Protein AF-A0A0G4L961-F1 (afdb_monomer_lite)

pLDDT: mean 86.8, std 8.09, range [60.34, 95.88]

Structure (mmCIF, N/CA/C/O backbone):
data_AF-A0A0G4L961-F1
#
_entry.id   AF-A0A0G4L961-F1
#
loop_
_atom_site.group_PDB
_atom_site.id
_atom_site.type_symbol
_atom_site.label_atom_id
_atom_site.label_alt_id
_atom_site.label_comp_id
_atom_site.label_asym_id
_atom_site.label_entity_id
_atom_site.label_seq_id
_atom_site.pdbx_PDB_ins_code
_atom_site.Cartn_x
_atom_site.Cartn_y
_atom_site.Cartn_z
_atom_site.occupancy
_atom_site.B_iso_or_equiv
_atom_site.auth_seq_id
_atom_site.auth_comp_id
_atom_site.auth_asym_id
_atom_site.auth_atom_id
_atom_site.pdbx_PDB_model_num
ATOM 1 N N . MET A 1 1 ? 2.837 12.292 2.311 1.00 60.34 1 MET A N 1
ATOM 2 C CA . MET A 1 1 ? 3.122 11.968 0.891 1.00 60.34 1 MET A CA 1
ATOM 3 C C . MET A 1 1 ? 3.855 13.067 0.125 1.00 60.34 1 MET A C 1
ATOM 5 O O . MET A 1 1 ? 4.555 12.730 -0.816 1.00 60.34 1 MET A O 1
ATOM 9 N N . TYR A 1 2 ? 3.764 14.342 0.525 1.00 61.56 2 TYR A N 1
ATOM 10 C CA . TYR A 1 2 ? 4.502 15.443 -0.120 1.00 61.56 2 TYR A CA 1
ATOM 11 C C . TYR A 1 2 ? 6.039 15.285 -0.065 1.00 61.56 2 TYR A C 1
ATOM 13 O O . TYR A 1 2 ? 6.738 15.694 -0.980 1.00 61.56 2 TYR A O 1
ATOM 21 N N . MET A 1 3 ? 6.565 14.627 0.974 1.00 62.59 3 MET A N 1
ATOM 22 C CA . MET A 1 3 ? 8.010 14.489 1.214 1.00 62.59 3 MET A CA 1
ATOM 23 C C . MET A 1 3 ? 8.671 13.258 0.575 1.00 62.59 3 MET A C 1
ATOM 25 O O . MET A 1 3 ? 9.888 13.143 0.635 1.00 62.59 3 MET A O 1
ATOM 29 N N . SER A 1 4 ? 7.916 12.318 -0.008 1.00 60.88 4 SER A N 1
ATOM 30 C CA . SER A 1 4 ? 8.498 11.046 -0.474 1.00 60.88 4 SER A CA 1
ATOM 31 C C . SER A 1 4 ? 8.947 11.028 -1.937 1.00 60.88 4 SER A C 1
ATOM 33 O O . SER A 1 4 ? 9.456 10.001 -2.381 1.00 60.88 4 SER A O 1
ATOM 35 N N . GLY A 1 5 ? 8.806 12.144 -2.671 1.00 64.81 5 GLY A N 1
ATOM 36 C CA . GLY A 1 5 ? 9.169 12.243 -4.093 1.00 64.81 5 GLY A CA 1
ATOM 37 C C . GLY A 1 5 ? 8.503 11.165 -4.962 1.00 64.81 5 GLY A C 1
ATOM 38 O O . GLY A 1 5 ? 7.725 10.351 -4.471 1.00 64.81 5 GLY A O 1
ATOM 39 N N . ASN A 1 6 ? 8.770 11.148 -6.267 1.00 69.75 6 ASN A N 1
ATOM 40 C CA . ASN A 1 6 ? 8.416 10.002 -7.128 1.00 69.75 6 ASN A CA 1
ATOM 41 C C . ASN A 1 6 ? 9.641 9.149 -7.489 1.00 69.75 6 ASN A C 1
ATOM 43 O O . ASN A 1 6 ? 9.497 8.091 -8.090 1.00 69.75 6 ASN A O 1
ATOM 47 N N . SER A 1 7 ? 10.837 9.585 -7.091 1.00 73.88 7 SER A N 1
ATOM 48 C CA . SER A 1 7 ? 12.083 8.859 -7.317 1.00 73.88 7 SER A CA 1
ATOM 49 C C . SER A 1 7 ? 12.262 7.738 -6.293 1.00 73.88 7 SER A C 1
ATOM 51 O O . SER A 1 7 ? 12.034 7.929 -5.096 1.00 73.88 7 SER A O 1
ATOM 53 N N . LEU A 1 8 ? 12.721 6.578 -6.764 1.00 73.56 8 LEU A N 1
ATOM 54 C CA . LEU A 1 8 ? 13.038 5.427 -5.924 1.00 73.56 8 LEU A CA 1
ATOM 55 C C . LEU A 1 8 ? 14.304 5.689 -5.102 1.00 73.56 8 LEU A C 1
ATOM 57 O O . LEU A 1 8 ? 15.424 5.613 -5.599 1.00 73.56 8 LEU A O 1
ATOM 61 N N . GLN A 1 9 ? 14.110 6.005 -3.825 1.00 83.44 9 GLN A N 1
ATOM 62 C CA . GLN A 1 9 ? 15.164 6.098 -2.817 1.00 83.44 9 GLN A CA 1
ATOM 63 C C . GLN A 1 9 ? 14.864 5.125 -1.672 1.00 83.44 9 GLN A C 1
ATOM 65 O O . GLN A 1 9 ? 13.700 4.820 -1.401 1.00 83.44 9 GLN A O 1
ATOM 70 N N . ILE A 1 10 ? 15.901 4.681 -0.952 1.00 81.75 10 ILE A N 1
ATOM 71 C CA . ILE A 1 10 ? 15.763 3.775 0.207 1.00 81.75 10 ILE A CA 1
ATOM 72 C C . ILE A 1 10 ? 14.773 4.348 1.237 1.00 81.75 10 ILE A C 1
ATOM 74 O O . ILE A 1 10 ? 13.912 3.633 1.749 1.00 81.75 10 ILE A O 1
ATOM 78 N N . PHE A 1 11 ? 14.827 5.661 1.482 1.00 79.50 11 PHE A N 1
ATOM 79 C CA . PHE A 1 11 ? 13.895 6.344 2.383 1.00 79.50 11 PHE A CA 1
ATOM 80 C C . PHE A 1 11 ? 12.448 6.325 1.881 1.00 79.50 11 PHE A C 1
ATOM 82 O O . PHE A 1 11 ? 11.522 6.136 2.672 1.00 79.50 11 PHE A O 1
ATOM 89 N N . SER A 1 12 ? 12.239 6.465 0.572 1.00 78.50 12 SER A N 1
ATOM 90 C CA . SER A 1 12 ? 10.909 6.387 -0.034 1.00 78.50 12 SER A CA 1
ATOM 91 C C . SER A 1 12 ? 10.310 4.989 0.118 1.00 78.50 12 SER A C 1
ATOM 93 O O . SER A 1 12 ? 9.139 4.879 0.471 1.00 78.50 12 SER A O 1
ATOM 95 N N . I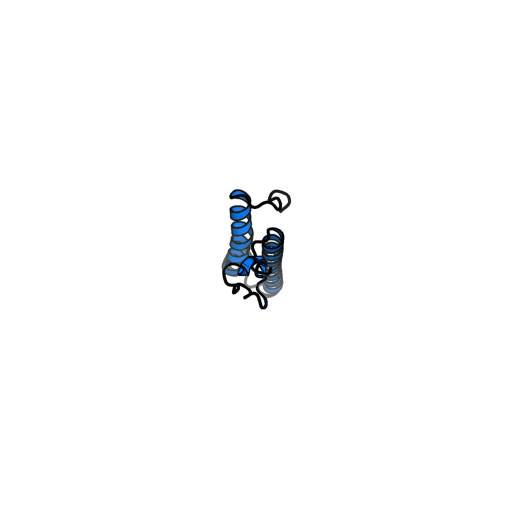LE A 1 13 ? 11.110 3.925 -0.033 1.00 84.19 13 ILE A N 1
ATOM 96 C CA . ILE A 1 13 ? 10.659 2.537 0.177 1.00 84.19 13 ILE A CA 1
ATOM 97 C C . ILE A 1 13 ? 10.221 2.323 1.632 1.00 84.19 13 ILE A C 1
ATOM 99 O O . ILE A 1 13 ? 9.125 1.823 1.882 1.00 84.19 13 ILE A O 1
ATOM 103 N N . MET A 1 14 ? 11.024 2.767 2.603 1.00 86.62 14 MET A N 1
ATOM 104 C CA . MET A 1 14 ? 10.679 2.644 4.026 1.00 86.62 14 MET A CA 1
ATOM 105 C C . MET A 1 14 ? 9.393 3.398 4.387 1.00 86.62 14 MET A C 1
ATOM 107 O O . MET A 1 14 ? 8.553 2.879 5.126 1.00 86.62 14 MET A O 1
ATOM 111 N N . MET A 1 15 ? 9.195 4.599 3.837 1.00 86.75 15 MET A N 1
ATOM 112 C CA . MET A 1 15 ? 7.957 5.357 4.044 1.00 86.75 15 MET A CA 1
ATOM 113 C C . MET A 1 15 ? 6.734 4.651 3.458 1.00 86.75 15 MET A C 1
ATOM 115 O O . MET A 1 15 ? 5.667 4.670 4.067 1.00 86.75 15 MET A O 1
ATOM 119 N N . VAL A 1 16 ? 6.882 4.012 2.300 1.00 87.25 16 VAL A N 1
ATOM 120 C CA . VAL A 1 16 ? 5.808 3.252 1.653 1.00 87.25 16 VAL A CA 1
ATOM 121 C C . VAL A 1 16 ? 5.442 2.034 2.488 1.00 87.25 16 VAL A C 1
ATOM 123 O O . VAL A 1 16 ? 4.265 1.832 2.767 1.00 87.25 16 VAL A O 1
ATOM 126 N N . LEU A 1 17 ? 6.426 1.286 2.993 1.00 89.69 17 LEU A N 1
ATOM 127 C CA . LEU A 1 17 ? 6.174 0.171 3.911 1.00 89.69 17 LEU A CA 1
ATOM 128 C C . LEU A 1 17 ? 5.404 0.621 5.159 1.00 89.69 17 LEU A C 1
ATOM 130 O O . LEU A 1 17 ? 4.441 -0.031 5.557 1.00 89.69 17 LEU A O 1
ATOM 134 N N . MET A 1 18 ? 5.769 1.762 5.749 1.00 90.06 18 MET A N 1
ATOM 135 C CA . MET A 1 18 ? 5.053 2.323 6.902 1.00 90.06 18 MET A CA 1
ATOM 136 C C . MET A 1 18 ? 3.639 2.805 6.546 1.00 90.06 18 MET A C 1
ATOM 138 O O . MET A 1 18 ? 2.732 2.681 7.377 1.00 90.06 18 MET A O 1
ATOM 142 N N . ALA A 1 19 ? 3.435 3.290 5.316 1.00 89.81 19 ALA A N 1
ATOM 143 C CA . ALA A 1 19 ? 2.128 3.683 4.797 1.00 89.81 19 ALA A CA 1
ATOM 144 C C . ALA A 1 19 ? 1.160 2.495 4.664 1.00 89.81 19 ALA A C 1
ATOM 146 O O . ALA A 1 19 ? -0.042 2.703 4.776 1.00 89.81 19 ALA A O 1
ATOM 147 N N . PHE A 1 20 ? 1.657 1.263 4.499 1.00 93.00 20 PHE A N 1
ATOM 148 C CA . PHE A 1 20 ? 0.833 0.048 4.568 1.00 93.00 20 PHE A CA 1
ATOM 149 C C . PHE A 1 20 ? 0.768 -0.542 5.976 1.00 93.00 20 PHE A C 1
ATOM 151 O O . PHE A 1 20 ? -0.309 -0.886 6.458 1.00 93.00 20 PHE A O 1
ATOM 158 N N . LYS A 1 21 ? 1.906 -0.638 6.671 1.00 93.44 21 LYS A N 1
ATOM 159 C CA . LYS A 1 21 ? 1.991 -1.275 7.992 1.00 93.44 21 LYS A CA 1
ATOM 160 C C . LYS A 1 21 ? 1.051 -0.622 9.004 1.00 93.44 21 LYS A C 1
ATOM 162 O O . LYS A 1 21 ? 0.373 -1.330 9.746 1.00 93.44 21 LYS A O 1
ATOM 167 N N . THR A 1 22 ? 1.007 0.708 9.032 1.00 92.56 22 THR A N 1
ATOM 168 C CA . THR A 1 22 ? 0.187 1.471 9.985 1.00 92.56 22 THR A CA 1
ATOM 169 C C . THR A 1 22 ? -1.307 1.166 9.836 1.00 92.56 22 THR A C 1
ATOM 171 O O . THR A 1 22 ? -1.899 0.701 10.811 1.00 92.56 22 THR A O 1
ATOM 174 N N . PRO A 1 23 ? -1.928 1.344 8.653 1.00 93.12 23 PRO A N 1
ATOM 175 C CA . PRO A 1 23 ? -3.341 1.030 8.488 1.00 93.12 23 PRO A CA 1
ATOM 176 C C . PRO A 1 23 ? -3.654 -0.463 8.621 1.00 93.12 23 PRO A C 1
ATOM 178 O O . PRO A 1 23 ? -4.673 -0.789 9.219 1.00 93.12 23 PRO A O 1
ATOM 181 N N . ILE A 1 24 ? -2.773 -1.377 8.181 1.00 95.00 24 ILE A N 1
ATOM 182 C CA . ILE A 1 24 ? -2.953 -2.825 8.424 1.00 95.00 24 ILE A CA 1
ATOM 183 C C . ILE A 1 24 ? -3.029 -3.108 9.927 1.00 95.00 24 ILE A C 1
ATOM 185 O O . ILE A 1 24 ? -3.943 -3.784 10.391 1.00 95.00 24 ILE A O 1
ATOM 189 N N . THR A 1 25 ? -2.093 -2.558 10.700 1.00 93.88 25 THR A N 1
ATOM 190 C CA . THR A 1 25 ? -2.076 -2.739 12.158 1.00 93.88 25 THR A CA 1
ATOM 191 C C . THR A 1 25 ? -3.324 -2.123 12.791 1.00 93.88 25 THR A C 1
ATOM 193 O O . THR A 1 25 ? -3.929 -2.732 13.667 1.00 93.88 25 THR A O 1
ATOM 196 N N . GLY A 1 26 ? -3.760 -0.958 12.302 1.00 92.06 26 GLY A N 1
ATOM 197 C CA . GLY A 1 26 ? -5.002 -0.311 12.723 1.00 92.06 26 GLY A CA 1
ATOM 198 C C . GLY A 1 26 ? -6.247 -1.166 12.482 1.00 92.06 26 GLY A C 1
ATOM 199 O O . GLY A 1 26 ? -7.093 -1.251 13.366 1.00 92.06 26 GLY A O 1
ATOM 200 N N . LEU A 1 27 ? -6.342 -1.859 11.340 1.00 93.50 27 LEU A N 1
ATOM 201 C CA . LEU A 1 27 ? -7.458 -2.766 11.033 1.00 93.50 27 LEU A CA 1
ATOM 202 C C . LEU A 1 27 ? -7.561 -3.932 12.027 1.00 93.50 27 LEU A C 1
ATOM 204 O O . LEU A 1 27 ? -8.664 -4.318 12.405 1.00 93.50 27 LEU A O 1
ATOM 208 N N . PHE A 1 28 ? -6.430 -4.477 12.479 1.00 93.06 28 PHE A N 1
ATOM 209 C CA . PHE A 1 28 ? -6.422 -5.558 13.472 1.00 93.06 28 PHE A CA 1
ATOM 210 C C . PHE A 1 28 ? -6.585 -5.052 14.913 1.00 93.06 28 PHE A C 1
ATOM 212 O O . PHE A 1 28 ? -7.107 -5.768 15.764 1.00 93.06 28 PHE A O 1
ATOM 219 N N . ALA A 1 29 ? -6.188 -3.809 15.186 1.00 92.88 29 ALA A N 1
ATOM 220 C CA . ALA A 1 29 ? -6.218 -3.202 16.514 1.00 92.88 29 ALA A CA 1
ATOM 221 C C . ALA A 1 29 ? -7.515 -2.427 16.825 1.00 92.88 29 ALA A C 1
ATOM 223 O O . ALA A 1 29 ? -7.553 -1.685 17.808 1.00 92.88 29 ALA A O 1
ATOM 224 N N . VAL A 1 30 ? -8.585 -2.585 16.030 1.00 90.12 30 VAL A N 1
ATOM 225 C CA . VAL A 1 30 ? -9.851 -1.841 16.213 1.00 90.12 30 VAL A CA 1
ATOM 226 C C . VAL A 1 30 ? -10.413 -2.043 17.620 1.00 90.12 30 VAL A C 1
ATOM 228 O O . VAL A 1 30 ? -10.717 -1.076 18.307 1.00 90.12 30 VAL A O 1
ATOM 231 N N . ASN A 1 31 ? -10.513 -3.283 18.102 1.00 88.00 31 ASN A N 1
ATOM 232 C CA . ASN A 1 31 ? -11.101 -3.529 19.422 1.00 88.00 31 ASN A CA 1
ATOM 233 C C . ASN A 1 31 ? -10.259 -2.918 20.551 1.00 88.00 31 ASN A C 1
ATOM 235 O O . ASN A 1 31 ? -10.807 -2.216 21.393 1.00 88.00 31 ASN A O 1
ATOM 239 N N . SER A 1 32 ? -8.933 -3.072 20.506 1.00 90.00 32 SER A N 1
ATOM 240 C CA . SER A 1 32 ? -8.024 -2.452 21.481 1.00 90.00 32 SER A CA 1
ATOM 241 C C . SER A 1 32 ? -8.016 -0.920 21.424 1.00 90.00 32 SER A C 1
ATOM 243 O O . SER A 1 32 ? -7.843 -0.261 22.444 1.00 90.00 32 SER A O 1
ATOM 245 N N . ALA A 1 33 ? -8.216 -0.327 20.242 1.00 87.56 33 ALA A N 1
ATOM 246 C CA . ALA A 1 33 ? -8.262 1.126 20.087 1.00 87.56 33 ALA A CA 1
ATOM 247 C C . ALA A 1 33 ? -9.529 1.733 20.709 1.00 87.56 33 ALA A C 1
ATOM 249 O O . ALA A 1 33 ? -9.495 2.862 21.199 1.00 87.56 33 ALA A O 1
ATOM 250 N N . PHE A 1 34 ? -10.633 0.982 20.700 1.00 89.50 34 PHE A N 1
ATOM 251 C CA . PHE A 1 34 ? -11.934 1.439 21.184 1.00 89.50 34 PHE A CA 1
ATOM 252 C C . PHE A 1 34 ? -12.306 0.933 22.583 1.00 89.50 34 PHE A C 1
ATOM 254 O O . PHE A 1 34 ? -13.268 1.432 23.158 1.00 89.50 34 PHE A O 1
ATOM 261 N N . GLU A 1 35 ? -11.525 0.021 23.166 1.00 88.62 35 GLU A N 1
ATOM 262 C CA . GLU A 1 35 ? -11.772 -0.582 24.484 1.00 88.62 35 GLU A CA 1
ATOM 263 C C . GLU A 1 35 ? -12.004 0.462 25.588 1.00 88.62 35 GLU A C 1
ATOM 265 O O . GLU A 1 35 ? -12.920 0.334 26.391 1.00 88.62 35 GLU A O 1
ATOM 270 N N . ARG A 1 36 ? -11.232 1.556 25.581 1.00 86.25 36 ARG A N 1
ATOM 271 C CA . ARG A 1 36 ? -11.356 2.644 26.570 1.00 86.25 36 ARG A CA 1
ATOM 272 C C . ARG A 1 36 ? -12.598 3.519 26.394 1.00 86.25 36 ARG A C 1
ATOM 274 O O . ARG A 1 36 ? -12.915 4.299 27.287 1.00 86.25 36 ARG A O 1
ATOM 281 N N . PHE A 1 37 ? -13.252 3.439 25.241 1.00 85.38 37 PHE A N 1
ATOM 282 C CA . PHE A 1 37 ? -14.402 4.269 24.890 1.00 85.38 37 PHE A CA 1
ATOM 283 C C . PHE A 1 37 ? -15.718 3.483 24.934 1.00 85.38 37 PHE A C 1
ATOM 285 O O . PHE A 1 37 ? -16.793 4.086 24.900 1.00 85.38 37 PHE A O 1
ATOM 292 N N . GLU A 1 38 ? -15.657 2.151 25.017 1.00 84.44 38 GLU A N 1
ATOM 293 C CA . GLU A 1 38 ? -16.835 1.296 25.107 1.00 84.44 38 GLU A CA 1
ATOM 294 C C . GLU A 1 38 ? -17.348 1.179 26.545 1.00 84.44 38 GLU A C 1
ATOM 296 O O . GLU A 1 38 ? -16.633 0.816 27.472 1.00 84.44 38 GLU A O 1
ATOM 301 N N . S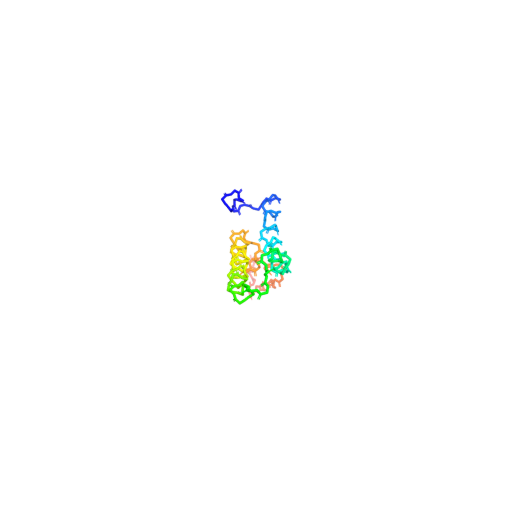ER A 1 39 ? -18.638 1.456 26.711 1.00 83.56 39 SER A N 1
ATOM 302 C CA . SER A 1 39 ? -19.414 1.179 27.917 1.00 83.56 39 SER A CA 1
ATOM 303 C C . SER A 1 39 ? -20.712 0.480 27.520 1.00 83.56 39 SER A C 1
ATOM 305 O O . SER A 1 39 ? -21.152 0.590 26.369 1.00 83.56 39 SER A O 1
ATOM 307 N N . ASP A 1 40 ? -21.347 -0.240 28.447 1.00 78.25 40 ASP A N 1
ATOM 308 C CA . ASP A 1 40 ? -22.556 -1.016 28.130 1.00 78.25 40 ASP A CA 1
ATOM 309 C C . ASP A 1 40 ? -23.723 -0.150 27.636 1.00 78.25 40 ASP A C 1
ATOM 311 O O . ASP A 1 40 ? -24.520 -0.601 26.816 1.00 78.25 40 ASP A O 1
ATOM 315 N N . THR A 1 41 ? -23.767 1.126 28.023 1.00 81.81 41 THR A N 1
ATOM 316 C CA . THR A 1 41 ? -24.773 2.087 27.550 1.00 81.81 41 THR A CA 1
ATOM 317 C C . THR A 1 41 ? -24.498 2.601 26.127 1.00 81.81 41 THR A C 1
ATOM 319 O O . THR A 1 41 ? -25.425 3.037 25.449 1.00 81.81 41 THR A O 1
ATOM 322 N N . ASN A 1 42 ? -23.246 2.559 25.646 1.00 83.62 42 ASN A N 1
ATOM 323 C CA . ASN A 1 42 ? -22.820 3.245 24.414 1.00 83.62 42 ASN A CA 1
ATOM 324 C C . ASN A 1 42 ? -22.392 2.313 23.260 1.00 83.62 42 ASN A C 1
ATOM 326 O O . ASN A 1 42 ? -22.058 2.781 22.168 1.00 83.62 42 ASN A O 1
ATOM 330 N N . LYS A 1 43 ? -22.421 0.988 23.458 1.00 78.81 43 LYS A N 1
ATOM 331 C CA . LYS A 1 43 ? -22.013 -0.007 22.443 1.00 78.81 43 LYS A CA 1
ATOM 332 C C . LYS A 1 43 ? -22.686 0.189 21.078 1.00 78.81 43 LYS A C 1
ATOM 334 O O . LYS A 1 43 ? -22.026 0.074 20.049 1.00 78.81 43 LYS A O 1
ATOM 339 N N . GLY A 1 44 ? -23.978 0.527 21.061 1.00 82.62 44 GLY A N 1
ATOM 340 C CA . GLY A 1 44 ? -24.731 0.731 19.818 1.00 82.62 44 GLY A CA 1
ATOM 341 C C . GLY A 1 44 ? -24.234 1.917 18.982 1.00 82.62 44 GLY A C 1
ATOM 342 O O . GLY A 1 44 ? -24.119 1.802 17.764 1.00 82.62 44 GLY A O 1
ATOM 343 N N . GLN A 1 45 ? -23.882 3.038 19.620 1.00 84.19 45 GLN A N 1
ATOM 344 C CA . GLN A 1 45 ? -23.361 4.220 18.917 1.00 84.19 45 GLN A CA 1
ATOM 345 C C . GLN A 1 45 ? -21.903 4.010 18.484 1.00 84.19 45 GLN A C 1
ATOM 347 O O . GLN A 1 45 ? -21.499 4.452 17.407 1.00 84.19 45 GLN A O 1
ATOM 352 N N . MET A 1 46 ? -21.125 3.264 19.278 1.00 88.00 46 MET A N 1
ATOM 353 C CA . MET A 1 46 ? -19.721 2.975 18.974 1.00 88.00 46 MET A CA 1
ATOM 354 C C . MET A 1 46 ? -19.542 2.139 17.701 1.00 88.00 46 MET A C 1
ATOM 356 O O . MET A 1 46 ? -18.521 2.257 17.022 1.00 88.00 46 MET A O 1
ATOM 360 N N . PHE A 1 47 ? -20.543 1.337 17.329 1.00 87.94 47 PHE A N 1
ATOM 361 C CA . PHE A 1 47 ? -20.509 0.549 16.099 1.00 87.94 47 PHE A CA 1
ATOM 362 C C . PHE A 1 47 ? -20.310 1.420 14.848 1.00 87.94 47 PHE A C 1
ATOM 364 O O . PHE A 1 47 ? -19.458 1.114 14.013 1.00 87.94 47 PHE A O 1
ATOM 371 N N . GLN A 1 48 ? -21.029 2.544 14.738 1.00 90.12 48 GLN A N 1
ATOM 372 C CA . GLN A 1 48 ? -20.891 3.460 13.598 1.00 90.12 48 GLN A CA 1
ATOM 373 C C . GLN A 1 48 ? -19.484 4.067 13.527 1.00 90.12 48 GLN A C 1
ATOM 375 O O . GLN A 1 48 ? -18.899 4.170 12.449 1.00 90.12 48 GLN A O 1
ATOM 380 N N . VAL A 1 49 ? -18.908 4.407 14.683 1.00 91.81 49 VAL A N 1
ATOM 381 C CA . VAL A 1 49 ? -17.559 4.980 14.777 1.00 91.81 49 VAL A CA 1
ATOM 382 C C . VAL A 1 49 ? -16.492 3.947 14.402 1.00 91.81 49 VAL A C 1
ATOM 384 O O . VAL A 1 49 ? -15.579 4.261 13.638 1.00 91.81 49 VAL A O 1
ATOM 387 N N . LYS A 1 50 ? -16.632 2.695 14.859 1.00 92.62 50 LYS A N 1
ATOM 388 C CA . LYS A 1 50 ? -15.751 1.582 14.464 1.00 92.62 50 LYS A CA 1
ATOM 389 C C . LYS A 1 50 ? -15.792 1.339 12.952 1.00 92.62 50 LYS A C 1
ATOM 391 O O . LYS A 1 50 ? -14.741 1.156 12.339 1.00 92.62 50 LYS A O 1
ATOM 396 N N . MET A 1 51 ? -16.976 1.397 12.341 1.00 92.81 51 MET A N 1
ATOM 397 C CA . MET A 1 51 ? -17.131 1.271 10.888 1.00 92.81 51 MET A CA 1
ATOM 398 C C . MET A 1 51 ? -16.458 2.421 10.132 1.00 92.81 51 MET A C 1
ATOM 400 O O . MET A 1 51 ? -15.750 2.177 9.154 1.00 92.81 51 MET A O 1
ATOM 404 N N . ALA A 1 52 ? -16.616 3.662 10.602 1.00 94.19 52 ALA A N 1
ATOM 405 C CA . ALA A 1 52 ? -15.936 4.816 10.017 1.00 94.19 52 ALA A CA 1
ATOM 406 C C . ALA A 1 52 ? -14.407 4.689 10.125 1.00 94.19 52 ALA A C 1
ATOM 408 O O . ALA A 1 52 ? -13.697 4.918 9.146 1.00 94.19 52 ALA A O 1
ATOM 409 N N . TYR A 1 53 ? -13.895 4.254 11.280 1.00 94.19 53 TYR A N 1
ATOM 410 C CA . TYR A 1 53 ? -12.471 3.987 11.477 1.00 94.19 53 TYR A CA 1
ATOM 411 C C . TYR A 1 53 ? -11.948 2.927 10.496 1.00 94.19 53 TYR A C 1
ATOM 413 O O . TYR A 1 53 ? -10.938 3.153 9.831 1.00 94.19 53 TYR A O 1
ATOM 421 N N . LEU A 1 54 ? -12.661 1.805 10.345 1.00 94.75 54 LEU A N 1
ATOM 422 C CA . LEU A 1 54 ? -12.300 0.745 9.401 1.00 94.75 54 LEU A CA 1
ATOM 423 C C . LEU A 1 54 ? -12.249 1.274 7.959 1.00 94.75 54 LEU A C 1
ATOM 425 O O . LEU A 1 54 ? -11.277 1.030 7.243 1.00 94.75 54 LEU A O 1
ATOM 429 N N . ALA A 1 55 ? -13.254 2.056 7.555 1.00 95.88 55 ALA A N 1
ATOM 430 C CA . ALA A 1 55 ? -13.309 2.673 6.233 1.00 95.88 55 ALA A CA 1
ATOM 431 C C . ALA A 1 55 ? -12.119 3.616 5.983 1.00 95.88 55 ALA A C 1
ATOM 433 O O . ALA A 1 55 ? -11.527 3.584 4.904 1.00 95.88 55 ALA A O 1
ATOM 434 N N . MET A 1 56 ? -11.716 4.408 6.983 1.00 95.75 56 MET A N 1
ATOM 435 C CA . MET A 1 56 ? -10.549 5.293 6.873 1.00 95.75 56 MET A CA 1
ATOM 436 C C . MET A 1 56 ? -9.230 4.522 6.764 1.00 95.75 56 MET A C 1
ATOM 438 O O . MET A 1 56 ? -8.331 4.941 6.027 1.00 95.75 56 MET A O 1
ATOM 442 N N . GLN A 1 57 ? -9.107 3.379 7.443 1.00 95.00 57 GLN A N 1
ATOM 443 C CA . GLN A 1 57 ? -7.925 2.530 7.300 1.00 95.00 57 GLN A CA 1
ATOM 444 C C . GLN A 1 57 ? -7.845 1.892 5.910 1.00 95.00 57 GLN A C 1
ATOM 446 O O . GLN A 1 57 ? -6.773 1.880 5.304 1.00 95.00 57 GLN A O 1
ATOM 451 N N . VAL A 1 58 ? -8.974 1.447 5.351 1.00 95.56 58 VAL A N 1
ATOM 452 C CA . VAL A 1 58 ? -9.039 0.948 3.965 1.00 95.56 58 VAL A CA 1
ATOM 453 C C . VAL A 1 58 ? -8.701 2.054 2.959 1.00 95.56 58 VAL A C 1
ATOM 455 O O . VAL A 1 58 ? -7.911 1.827 2.044 1.00 95.56 58 VAL A O 1
ATOM 458 N N . LEU A 1 59 ? -9.225 3.268 3.148 1.00 95.88 59 LEU A N 1
ATOM 459 C CA . LEU A 1 59 ? -8.866 4.426 2.320 1.00 95.88 59 LEU A CA 1
ATOM 460 C C . LEU A 1 59 ? -7.365 4.729 2.376 1.00 95.88 59 LEU A C 1
ATOM 462 O O 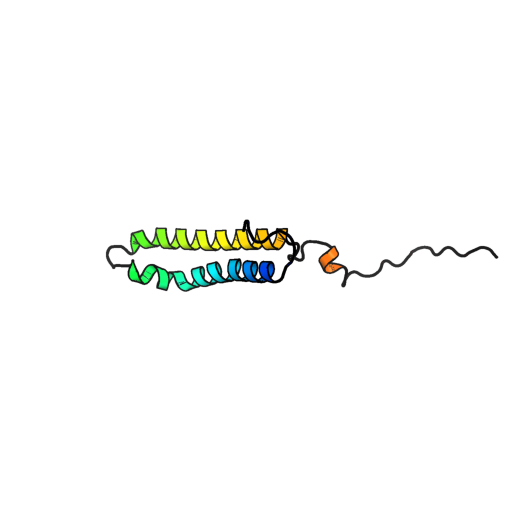. LEU A 1 59 ? -6.745 4.965 1.340 1.00 95.88 59 LEU A O 1
ATOM 466 N N . SER A 1 60 ? -6.762 4.666 3.563 1.00 93.75 60 SER A N 1
ATOM 467 C CA . SER A 1 60 ? -5.318 4.861 3.730 1.00 93.75 60 SER A CA 1
ATOM 468 C C . SER A 1 60 ? -4.504 3.806 2.968 1.00 93.75 60 SER A C 1
ATOM 470 O O . SER A 1 60 ? -3.508 4.147 2.328 1.00 93.75 60 SER A O 1
ATOM 472 N N . LEU A 1 61 ? -4.955 2.545 2.958 1.00 94.75 61 LEU A N 1
ATOM 473 C CA . LEU A 1 61 ? -4.343 1.490 2.142 1.00 94.75 61 LEU A CA 1
ATOM 474 C C . LEU A 1 61 ? -4.466 1.771 0.647 1.00 94.75 61 LEU A C 1
ATOM 476 O O . LEU A 1 61 ? -3.480 1.633 -0.076 1.00 94.75 61 LEU A O 1
ATOM 480 N N . ALA A 1 62 ? -5.643 2.198 0.184 1.00 94.50 62 ALA A N 1
ATOM 481 C CA . ALA A 1 62 ? -5.870 2.531 -1.220 1.00 94.50 62 ALA A CA 1
ATOM 482 C C . ALA A 1 62 ? -4.942 3.663 -1.696 1.00 94.50 62 ALA A C 1
ATOM 484 O O . ALA A 1 62 ? -4.336 3.570 -2.765 1.00 94.50 62 ALA A O 1
ATOM 485 N N . VAL A 1 63 ? -4.753 4.694 -0.867 1.00 92.81 63 VAL A N 1
ATOM 486 C CA . VAL A 1 63 ? -3.790 5.777 -1.126 1.00 92.81 63 VAL A CA 1
ATOM 487 C C . VAL A 1 63 ? -2.353 5.241 -1.181 1.00 92.81 63 VAL A C 1
ATOM 489 O O . VAL A 1 63 ? -1.575 5.648 -2.046 1.00 92.81 63 VAL A O 1
ATOM 492 N N . GLY A 1 64 ? -2.003 4.288 -0.312 1.00 91.50 64 GLY A N 1
ATOM 493 C CA . GLY A 1 64 ? -0.734 3.561 -0.378 1.00 91.50 64 GLY A CA 1
ATOM 494 C C . GLY A 1 64 ? -0.527 2.866 -1.727 1.00 91.50 64 GLY A C 1
ATOM 495 O O . GLY A 1 64 ? 0.510 3.070 -2.359 1.00 91.50 64 GLY A O 1
ATOM 496 N N . VAL A 1 65 ? -1.521 2.107 -2.208 1.00 92.25 65 VAL A N 1
ATOM 497 C CA . VAL A 1 65 ? -1.470 1.410 -3.511 1.00 92.25 65 VAL A CA 1
ATOM 498 C C . VAL A 1 65 ? -1.269 2.397 -4.658 1.00 92.25 65 VAL A C 1
ATOM 500 O O . VAL A 1 65 ? -0.392 2.191 -5.498 1.00 92.25 65 VAL A O 1
ATOM 503 N N . TRP A 1 66 ? -2.019 3.501 -4.660 1.00 91.00 66 TRP A N 1
ATOM 504 C CA . TRP A 1 66 ? -1.854 4.564 -5.651 1.00 91.00 66 TRP A CA 1
ATOM 505 C C . TRP A 1 66 ? -0.421 5.111 -5.670 1.00 91.00 66 TRP A C 1
ATOM 507 O O . TRP A 1 66 ? 0.161 5.311 -6.736 1.00 91.00 66 TRP A O 1
ATOM 517 N N . LYS A 1 67 ? 0.203 5.282 -4.499 1.00 87.88 67 LYS A N 1
ATOM 518 C CA . LYS A 1 67 ? 1.588 5.752 -4.427 1.00 87.88 67 LYS A CA 1
ATOM 519 C C . LYS A 1 67 ? 2.597 4.723 -4.939 1.00 87.88 67 LYS A C 1
ATOM 521 O O . LYS A 1 67 ? 3.545 5.121 -5.611 1.00 87.88 67 LYS A O 1
ATOM 526 N N . VAL A 1 68 ? 2.409 3.431 -4.651 1.00 89.62 68 VAL A N 1
ATOM 527 C CA . VAL A 1 68 ? 3.249 2.341 -5.197 1.00 89.62 68 VAL A CA 1
ATOM 528 C C . VAL A 1 68 ? 3.183 2.324 -6.721 1.00 89.62 68 VAL A C 1
ATOM 530 O O . VAL A 1 68 ? 4.221 2.229 -7.375 1.00 89.62 68 VAL A O 1
ATOM 533 N N . ASN A 1 69 ? 1.985 2.503 -7.280 1.00 89.62 69 ASN A N 1
ATOM 534 C CA . ASN A 1 69 ? 1.803 2.643 -8.720 1.00 89.62 69 ASN A CA 1
ATOM 535 C C . ASN A 1 69 ? 2.547 3.869 -9.276 1.00 89.62 69 ASN A C 1
ATOM 537 O O . ASN A 1 69 ? 3.287 3.740 -10.246 1.00 89.62 69 ASN A O 1
ATOM 541 N N . ALA A 1 70 ? 2.440 5.027 -8.617 1.00 86.69 70 ALA A N 1
ATOM 542 C CA . ALA A 1 70 ? 3.116 6.254 -9.043 1.00 86.69 70 ALA A CA 1
ATOM 543 C C . ALA A 1 70 ? 4.658 6.177 -9.003 1.00 86.69 70 ALA A C 1
ATOM 545 O O . ALA A 1 70 ? 5.317 6.960 -9.683 1.00 86.69 70 ALA A O 1
ATOM 546 N N . MET A 1 71 ? 5.243 5.259 -8.221 1.00 86.12 71 MET A N 1
ATOM 547 C CA . MET A 1 71 ? 6.694 4.998 -8.208 1.00 86.12 71 MET A CA 1
ATOM 548 C C . MET A 1 71 ? 7.122 3.896 -9.192 1.00 86.12 71 MET A C 1
ATOM 550 O O . MET A 1 71 ? 8.303 3.564 -9.232 1.00 86.12 71 MET A O 1
ATOM 554 N N . GLY A 1 72 ? 6.191 3.305 -9.952 1.00 86.38 72 GLY A N 1
ATOM 555 C CA . GLY A 1 72 ? 6.491 2.238 -10.913 1.00 86.38 72 GLY A CA 1
ATOM 556 C C . GLY A 1 72 ? 6.868 0.900 -10.270 1.00 86.38 72 GLY A C 1
ATOM 557 O O . GLY A 1 72 ? 7.556 0.100 -10.886 1.00 86.38 72 GLY A O 1
ATOM 558 N N . LEU A 1 73 ? 6.458 0.664 -9.020 1.00 86.62 73 LEU A N 1
ATOM 559 C CA . LEU A 1 73 ? 6.783 -0.565 -8.286 1.00 86.62 73 LEU A CA 1
ATOM 560 C C . LEU A 1 73 ? 5.757 -1.687 -8.484 1.00 86.62 73 LEU A C 1
ATOM 562 O O . LEU A 1 73 ? 6.025 -2.831 -8.121 1.00 86.62 73 LEU A O 1
ATOM 566 N N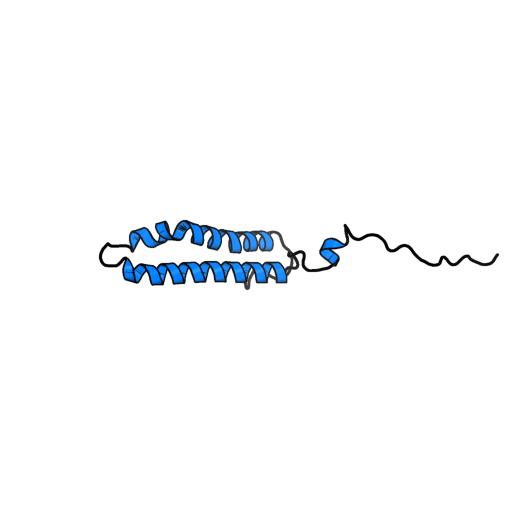 . LEU A 1 74 ? 4.563 -1.366 -8.992 1.00 90.12 74 LEU A N 1
ATOM 567 C CA . LEU A 1 74 ? 3.578 -2.391 -9.329 1.00 90.12 74 LEU A CA 1
ATOM 568 C C . LEU A 1 74 ? 3.932 -3.002 -10.688 1.00 90.12 74 LEU A C 1
ATOM 570 O O . LEU A 1 74 ? 4.216 -2.234 -11.605 1.00 90.12 74 LEU A O 1
ATOM 574 N N . PRO A 1 75 ? 3.836 -4.334 -10.848 1.00 88.12 75 PRO A N 1
ATOM 575 C CA . PRO A 1 75 ? 4.148 -5.016 -12.100 1.00 88.12 75 PRO A CA 1
ATOM 576 C C . PRO A 1 75 ? 2.999 -4.862 -13.117 1.00 88.12 75 PRO A C 1
ATOM 578 O O . PRO A 1 75 ? 2.354 -5.829 -13.524 1.00 88.12 75 PRO A O 1
ATOM 581 N N . THR A 1 76 ? 2.670 -3.619 -13.468 1.00 90.25 76 THR A N 1
ATOM 582 C CA . THR A 1 76 ? 1.539 -3.255 -14.338 1.00 90.25 76 THR A CA 1
ATOM 583 C C . THR A 1 76 ? 1.945 -3.031 -15.792 1.00 90.25 76 THR A C 1
ATOM 585 O O . THR A 1 76 ? 1.075 -2.961 -16.659 1.00 90.25 76 THR A O 1
ATOM 588 N N . THR A 1 77 ? 3.242 -2.910 -16.078 1.00 87.19 77 THR A N 1
ATOM 589 C CA . THR A 1 77 ? 3.769 -2.558 -17.402 1.00 87.19 77 THR A CA 1
ATOM 590 C C . THR A 1 77 ? 4.479 -3.755 -18.028 1.00 87.19 77 THR A C 1
ATOM 592 O O . THR A 1 77 ? 5.093 -4.549 -17.326 1.00 87.19 77 THR A O 1
ATOM 595 N N . ARG A 1 78 ? 4.465 -3.888 -19.365 1.00 85.06 78 ARG A N 1
ATOM 596 C CA . ARG A 1 78 ? 5.206 -4.968 -20.059 1.00 85.06 78 ARG A CA 1
ATOM 597 C C . ARG A 1 78 ? 6.698 -4.992 -19.724 1.00 85.06 78 ARG A C 1
ATOM 599 O O . ARG A 1 78 ? 7.273 -6.070 -19.659 1.00 85.06 78 ARG A O 1
ATOM 606 N N . SER A 1 79 ? 7.304 -3.828 -19.482 1.00 88.12 79 SER A N 1
ATOM 607 C CA . SER A 1 79 ? 8.706 -3.718 -19.057 1.00 88.12 79 SER A CA 1
ATOM 608 C C . SER A 1 79 ? 9.014 -4.549 -17.814 1.00 88.12 79 SER A C 1
ATOM 610 O O . SER A 1 79 ? 10.107 -5.094 -17.713 1.00 88.12 79 SER A O 1
ATOM 612 N N . ASP A 1 80 ? 8.045 -4.686 -16.907 1.00 91.88 80 ASP A N 1
ATOM 613 C CA . ASP A 1 80 ? 8.201 -5.412 -15.644 1.00 91.88 80 ASP A CA 1
ATOM 614 C C . ASP A 1 80 ? 8.308 -6.929 -15.878 1.00 91.88 80 ASP A C 1
ATOM 616 O O . ASP A 1 80 ? 8.856 -7.656 -15.055 1.00 91.88 80 ASP A O 1
ATOM 620 N N . TRP A 1 81 ? 7.827 -7.396 -17.035 1.00 91.06 81 TRP A N 1
ATOM 621 C CA . TRP A 1 81 ? 7.785 -8.801 -17.442 1.00 91.06 81 TRP A CA 1
ATOM 622 C C . TRP A 1 81 ? 8.770 -9.131 -18.56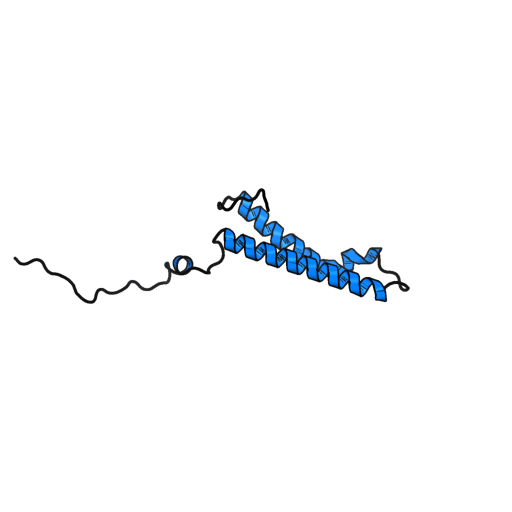4 1.00 91.06 81 TRP A C 1
ATOM 624 O O . TRP A 1 81 ? 8.884 -10.292 -18.948 1.00 91.06 81 TRP A O 1
ATOM 634 N N . LEU A 1 82 ? 9.500 -8.134 -19.076 1.00 89.19 82 LEU A N 1
ATOM 635 C CA . LEU A 1 82 ? 10.399 -8.278 -20.223 1.00 89.19 82 LEU A CA 1
ATOM 636 C C . LEU A 1 82 ? 11.460 -9.366 -20.000 1.00 89.19 82 LEU A C 1
ATOM 638 O O . LEU A 1 82 ? 11.832 -10.061 -20.938 1.00 89.19 82 LEU A O 1
ATOM 642 N N . GLY A 1 83 ? 11.908 -9.563 -18.755 1.00 89.50 83 GLY A N 1
ATOM 643 C CA . GLY A 1 83 ? 12.854 -10.628 -18.399 1.00 89.50 83 GLY A CA 1
ATOM 644 C C . GLY A 1 83 ? 12.326 -12.054 -18.612 1.00 89.50 83 GLY A C 1
ATOM 645 O O . GLY A 1 83 ? 13.119 -12.992 -18.643 1.00 89.50 83 GLY A O 1
ATOM 646 N N . TRP A 1 84 ? 11.012 -12.221 -18.775 1.00 90.88 84 TRP A N 1
ATOM 647 C CA . TRP A 1 84 ? 10.354 -13.492 -19.083 1.00 90.88 84 TRP A CA 1
ATOM 648 C C . TRP A 1 84 ? 9.722 -13.520 -20.483 1.00 90.88 84 TRP A C 1
ATOM 650 O O . TRP A 1 84 ? 9.085 -14.511 -20.840 1.00 90.88 84 TRP A O 1
ATOM 660 N N . GLU A 1 85 ? 9.875 -12.461 -21.284 1.00 89.00 85 GLU A N 1
ATOM 661 C CA . GLU A 1 85 ? 9.335 -12.409 -22.643 1.00 89.00 85 GLU A CA 1
ATOM 662 C C . GLU A 1 85 ? 10.280 -13.134 -23.614 1.00 89.00 85 GLU A C 1
ATOM 664 O O . GLU A 1 85 ? 11.502 -12.974 -23.574 1.00 89.00 85 GLU A O 1
ATOM 669 N N . THR A 1 86 ? 9.723 -13.975 -24.487 1.00 89.56 86 THR A N 1
ATOM 670 C CA . THR A 1 86 ? 10.509 -14.706 -25.487 1.00 89.56 86 THR A CA 1
ATOM 671 C C . THR A 1 86 ? 11.071 -13.744 -26.526 1.00 89.56 86 THR A C 1
ATOM 673 O O . THR A 1 86 ? 10.351 -12.875 -27.026 1.00 89.56 86 THR A O 1
ATOM 676 N N . VAL A 1 87 ? 12.334 -13.936 -26.910 1.00 86.69 87 VAL A N 1
ATOM 677 C CA . VAL A 1 87 ? 12.943 -13.172 -28.004 1.00 86.69 87 VAL A CA 1
ATOM 678 C C . VAL A 1 87 ? 12.161 -13.433 -29.293 1.00 86.69 87 VAL A C 1
ATOM 680 O O . VAL A 1 87 ? 11.802 -14.571 -29.589 1.00 86.69 87 VAL A O 1
ATOM 683 N N . ARG A 1 88 ? 11.880 -12.379 -30.067 1.00 84.12 88 ARG A N 1
ATOM 684 C CA . ARG A 1 88 ? 11.286 -12.534 -31.400 1.00 84.12 88 ARG A CA 1
ATOM 685 C C . ARG A 1 88 ? 12.301 -13.168 -32.342 1.00 84.12 88 ARG A C 1
ATOM 687 O O . ARG A 1 88 ? 13.370 -12.602 -32.554 1.00 84.12 88 ARG A O 1
ATOM 694 N N . GLU A 1 89 ? 11.936 -14.295 -32.939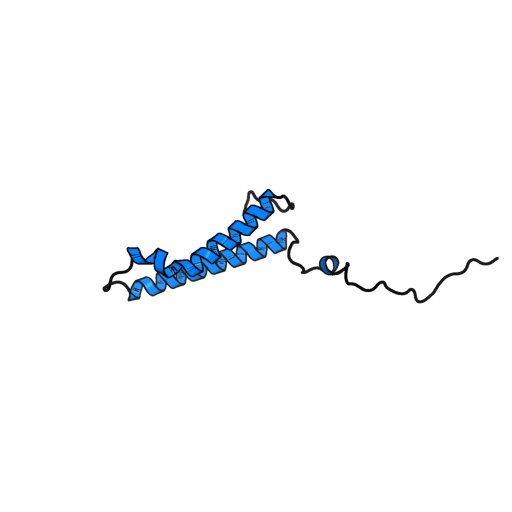 1.00 89.62 89 GLU A N 1
ATOM 695 C CA . GLU A 1 89 ? 12.722 -14.891 -34.014 1.00 89.62 89 GLU A CA 1
ATOM 696 C C . GLU A 1 89 ? 12.522 -14.091 -35.315 1.00 89.62 89 GLU A C 1
ATOM 698 O O . GLU A 1 89 ? 11.378 -13.816 -35.697 1.00 89.62 89 GLU A O 1
ATOM 703 N N . PRO A 1 90 ? 13.605 -13.660 -35.985 1.00 89.12 90 PRO A N 1
ATOM 704 C CA . PRO A 1 90 ? 13.502 -12.970 -37.265 1.00 89.12 90 PRO A CA 1
ATOM 705 C C . PRO A 1 90 ? 13.004 -13.933 -38.354 1.00 89.12 90 PRO A C 1
ATOM 707 O O . PRO A 1 90 ? 13.500 -15.049 -38.476 1.00 89.12 90 PRO A O 1
ATOM 710 N N . LEU A 1 91 ? 12.036 -13.487 -39.164 1.00 90.19 91 LEU A N 1
ATOM 711 C CA . LEU A 1 91 ? 11.475 -14.278 -40.272 1.00 90.19 91 LEU A CA 1
ATOM 712 C C . LEU A 1 91 ? 12.378 -14.295 -41.513 1.00 90.19 91 LEU A C 1
ATOM 714 O O . LEU A 1 91 ? 12.334 -15.243 -42.292 1.00 90.19 91 LEU A O 1
ATOM 718 N N . GLU A 1 92 ? 13.192 -13.257 -41.701 1.00 90.75 92 GLU A N 1
ATOM 719 C CA . GLU A 1 92 ? 14.055 -13.096 -42.868 1.00 90.75 92 GLU A CA 1
ATOM 720 C C . GLU A 1 92 ? 15.444 -12.629 -42.431 1.00 90.75 92 GLU A C 1
ATOM 722 O O . GLU A 1 92 ? 15.580 -11.713 -41.619 1.00 90.75 92 GLU A O 1
ATOM 727 N N . ASN A 1 93 ? 16.477 -13.257 -42.996 1.00 88.31 93 ASN A N 1
ATOM 728 C CA . ASN A 1 93 ? 17.872 -12.873 -42.811 1.00 88.31 93 ASN A CA 1
ATOM 729 C C . ASN A 1 93 ? 18.425 -12.397 -44.158 1.00 88.31 93 ASN A C 1
ATOM 731 O O . ASN A 1 93 ? 18.390 -13.141 -45.138 1.00 88.31 93 ASN A O 1
ATOM 735 N N . ALA A 1 94 ? 18.945 -11.170 -44.217 1.00 87.50 94 ALA A N 1
ATOM 736 C CA . ALA A 1 94 ? 19.630 -10.673 -45.405 1.00 87.50 94 ALA A CA 1
ATOM 737 C C . ALA A 1 94 ? 21.061 -11.228 -45.462 1.00 87.50 94 ALA A C 1
ATOM 739 O O . ALA A 1 94 ? 21.790 -11.185 -44.471 1.00 87.50 94 ALA A O 1
ATOM 740 N N . ILE A 1 95 ? 21.470 -11.721 -46.631 1.00 86.00 95 ILE A N 1
ATOM 741 C CA . ILE A 1 95 ? 22.833 -12.197 -46.893 1.00 86.00 95 ILE A CA 1
ATOM 742 C C . ILE A 1 95 ? 23.481 -11.210 -47.868 1.00 86.00 95 ILE A C 1
ATOM 744 O O . ILE A 1 95 ? 22.861 -10.832 -48.862 1.00 86.00 95 ILE A O 1
ATOM 748 N N . ALA A 1 96 ? 24.706 -10.764 -47.584 1.00 83.62 96 ALA A N 1
ATOM 749 C CA . ALA A 1 96 ? 25.441 -9.878 -48.485 1.00 83.62 96 ALA A CA 1
ATOM 750 C C . ALA A 1 96 ? 25.832 -10.622 -49.776 1.00 83.62 96 ALA A C 1
ATOM 752 O O . ALA A 1 96 ? 26.307 -11.757 -49.713 1.00 83.62 96 ALA A O 1
ATOM 753 N N . ALA A 1 97 ? 25.629 -9.989 -50.935 1.00 81.88 97 ALA A N 1
ATOM 754 C CA . ALA A 1 97 ? 26.056 -10.529 -52.225 1.00 81.88 97 ALA A CA 1
ATOM 755 C C . ALA A 1 97 ? 27.593 -10.489 -52.331 1.00 81.88 97 ALA A C 1
ATOM 757 O O . ALA A 1 97 ? 28.191 -9.446 -52.060 1.00 81.88 97 ALA A O 1
ATOM 758 N N . LEU A 1 98 ? 28.195 -11.635 -52.678 1.00 60.72 98 LEU A N 1
ATOM 759 C CA . LEU A 1 98 ? 29.630 -11.807 -52.953 1.00 60.72 98 LEU A CA 1
ATOM 760 C C . LEU A 1 98 ? 30.041 -11.153 -54.276 1.00 60.72 98 LEU A C 1
ATOM 762 O O . LEU A 1 98 ? 29.265 -11.280 -55.251 1.00 60.72 98 LEU A O 1
#

Foldseek 3Di:
DVPLDLEDDPVNVVVLVCLLVVLVVQLVCLCVVCVVVDDPVCVVVVVVVSVVSNVVSVVSVVVSVVSCVSSVNDCPDVVSCVVVDDDDDDPDDDDDDD

Sequence (98 aa):
MYMSGNSLQIFSIMMVLMAFKTPITGLFAVNSAFERFESDTNKGQMFQVKMAYLAMQVLSLAVGVWKVNAMGLLPTTRSDWLGWETVREPLENAIAAL

Radius of gyration: 24.44 Å; chains: 1; bounding box: 54×30×81 Å

Organism: Verticillium longisporum (NCBI:txid100787)

InterPro domains:
  IPR009445 ER membrane protein complex subunit 4 [PF06417] (1-86)
  IPR009445 ER membrane protein complex subunit 4 [PTHR19315] (1-94)

Secondary structure (DSSP, 8-state):
-TTS-SS--HHHHHHHHHHHHHHHHHHHTHHHHHTTT--TTTHHHHHHHHHHHHHHHHHHHHHHHHHHHHTT-SS-SGGGGGGGSPPPPPS-------